Protein AF-A0A2I0I2S8-F1 (afdb_monomer)

Organism: Punica granatum (NCBI:txid22663)

pLDDT: mean 71.56, std 20.72, range [33.84, 95.81]

Mean predicted aligned error: 19.41 Å

Foldseek 3Di:
DDDDDDDDDDDDDDDDDPPDVVVVVVVVVVVVVVVVVVVVCCVVVVPDPPPPVVPVVVVPDDDDPPPPDDDDDPPDPPPVPPDFQQNDEDEAEDELVCCVPVQVVCLVPDDQ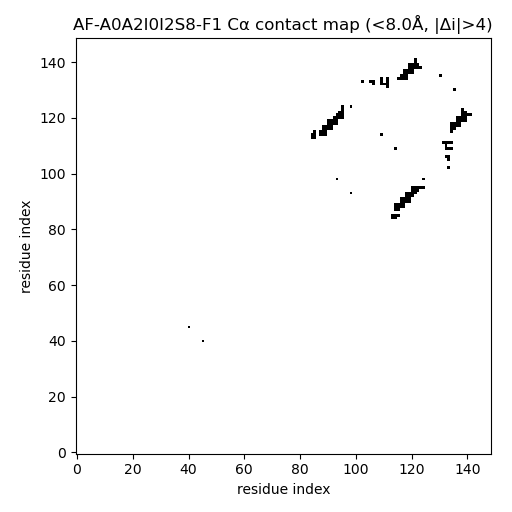VGHAYEYEYCDDHDDDPCPSSGHHYHYDDDPPPVPDD

Structure (mmCIF, N/CA/C/O backbone):
data_AF-A0A2I0I2S8-F1
#
_entry.id   AF-A0A2I0I2S8-F1
#
loop_
_atom_site.group_PDB
_atom_site.id
_atom_site.type_symbol
_atom_site.label_atom_id
_atom_site.label_alt_id
_atom_site.label_comp_id
_atom_site.label_asym_id
_atom_site.label_entity_id
_atom_site.label_seq_id
_atom_site.pdbx_PDB_ins_code
_atom_site.Cartn_x
_atom_site.Cartn_y
_atom_site.Cartn_z
_atom_site.occupancy
_atom_site.B_iso_or_equiv
_atom_site.auth_seq_id
_atom_site.auth_comp_id
_atom_site.auth_asym_id
_atom_site.auth_atom_id
_atom_site.pdbx_PDB_model_num
ATOM 1 N N . MET A 1 1 ? 76.620 15.303 -69.600 1.00 43.75 1 MET A N 1
ATOM 2 C CA . MET A 1 1 ? 75.990 14.861 -68.337 1.00 43.75 1 MET A CA 1
ATOM 3 C C . MET A 1 1 ? 75.100 15.989 -67.837 1.00 43.75 1 MET A C 1
ATOM 5 O O . MET A 1 1 ? 75.613 16.959 -67.301 1.00 43.75 1 MET A O 1
ATOM 9 N N . VAL A 1 2 ? 73.796 15.921 -68.113 1.00 45.03 2 VAL A N 1
ATOM 10 C CA . VAL A 1 2 ? 72.811 16.920 -67.667 1.00 45.03 2 VAL A CA 1
ATOM 11 C C . VAL A 1 2 ? 72.140 16.363 -66.414 1.00 45.03 2 VAL A C 1
ATOM 13 O O . VAL A 1 2 ? 71.522 15.304 -66.468 1.00 45.03 2 VAL A O 1
ATOM 16 N N . SER A 1 3 ? 72.333 17.038 -65.282 1.00 50.31 3 SER A N 1
ATOM 17 C CA . SER A 1 3 ? 71.751 16.667 -63.990 1.00 50.31 3 SER A CA 1
ATOM 18 C C . SER A 1 3 ? 70.381 17.331 -63.846 1.00 50.31 3 SER A C 1
ATOM 20 O O . SER A 1 3 ? 70.283 18.558 -63.803 1.00 50.31 3 SER A O 1
ATOM 22 N N . HIS A 1 4 ? 69.316 16.530 -63.814 1.00 49.03 4 HIS A N 1
ATOM 23 C CA . HIS A 1 4 ? 67.962 16.999 -63.530 1.00 49.03 4 HIS A CA 1
ATOM 24 C C . HIS A 1 4 ? 67.805 17.225 -62.022 1.00 49.03 4 HIS A C 1
ATOM 26 O O . HIS A 1 4 ? 67.810 16.279 -61.238 1.00 49.03 4 HIS A O 1
ATOM 32 N N . SER A 1 5 ? 67.641 18.485 -61.619 1.00 59.22 5 SER A N 1
ATOM 33 C CA . SER A 1 5 ? 67.344 18.854 -60.235 1.00 59.22 5 SER A CA 1
ATOM 34 C C . SER A 1 5 ? 65.832 18.776 -59.998 1.00 59.22 5 SER A C 1
ATOM 36 O O . SER A 1 5 ? 65.056 19.583 -60.514 1.00 59.22 5 SER A O 1
ATOM 38 N N . MET A 1 6 ? 65.412 17.748 -59.263 1.00 57.66 6 MET A N 1
ATOM 39 C CA . MET A 1 6 ? 64.027 17.464 -58.896 1.00 57.66 6 MET A CA 1
ATOM 40 C C . MET A 1 6 ? 63.584 18.409 -57.770 1.00 57.66 6 MET A C 1
ATOM 42 O O . MET A 1 6 ? 64.085 18.331 -56.651 1.00 57.66 6 MET A O 1
ATOM 46 N N . LYS A 1 7 ? 62.640 19.316 -58.052 1.00 55.84 7 LYS A N 1
ATOM 47 C CA . LYS A 1 7 ? 61.958 20.110 -57.016 1.00 55.84 7 LYS A CA 1
ATOM 48 C C . LYS A 1 7 ? 60.888 19.254 -56.347 1.00 55.84 7 LYS A C 1
ATOM 50 O O . LYS A 1 7 ? 59.921 18.855 -56.989 1.00 55.84 7 LYS A O 1
ATOM 55 N N . ILE A 1 8 ? 61.066 19.004 -55.055 1.00 56.03 8 ILE A N 1
ATOM 56 C CA . ILE A 1 8 ? 60.084 18.339 -54.195 1.00 56.03 8 ILE A CA 1
ATOM 57 C C . ILE A 1 8 ? 59.072 19.397 -53.720 1.00 56.03 8 ILE A C 1
ATOM 59 O O . ILE A 1 8 ? 59.496 20.454 -53.243 1.00 56.03 8 ILE A O 1
ATOM 63 N N . PRO A 1 9 ? 57.753 19.161 -53.827 1.00 56.59 9 PRO A N 1
ATOM 64 C CA . PRO A 1 9 ? 56.761 20.056 -53.256 1.00 56.59 9 PRO A CA 1
ATOM 65 C C . PRO A 1 9 ? 56.704 19.855 -51.738 1.00 56.59 9 PRO A C 1
ATOM 67 O O . PRO A 1 9 ? 56.464 18.756 -51.244 1.00 56.59 9 PRO A O 1
ATOM 70 N N . ILE A 1 10 ? 56.920 20.935 -50.992 1.00 54.84 10 ILE A N 1
ATOM 71 C CA . ILE A 1 10 ? 56.762 20.966 -49.539 1.00 54.84 10 ILE A CA 1
ATOM 72 C C . ILE A 1 10 ? 55.264 21.144 -49.262 1.00 54.84 10 ILE A C 1
ATOM 74 O O . ILE A 1 10 ? 54.745 22.259 -49.256 1.00 54.84 10 ILE A O 1
ATOM 78 N N . THR A 1 11 ? 54.534 20.042 -49.101 1.00 53.66 11 THR A N 1
ATOM 79 C CA . THR A 1 11 ? 53.148 20.078 -48.621 1.00 53.66 11 THR A CA 1
ATOM 80 C C . THR A 1 11 ? 53.138 20.431 -47.138 1.00 53.66 11 THR A C 1
ATOM 82 O O . THR A 1 11 ? 53.438 19.599 -46.286 1.00 53.66 11 THR A O 1
ATOM 85 N N . SER A 1 12 ? 52.792 21.685 -46.846 1.00 48.94 12 SER A N 1
ATOM 86 C CA . SER A 1 12 ? 52.399 22.171 -45.523 1.00 48.94 12 SER A CA 1
ATOM 87 C C . SER A 1 12 ? 51.161 21.402 -45.041 1.00 48.94 12 SER A C 1
ATOM 89 O O . SER A 1 12 ? 50.052 21.628 -45.528 1.00 48.94 12 SER A O 1
ATOM 91 N N . SER A 1 13 ? 51.332 20.463 -44.109 1.00 48.41 13 SER A N 1
ATOM 92 C CA . SER A 1 13 ? 50.217 19.867 -43.375 1.00 48.41 13 SER A CA 1
ATOM 93 C C . SER A 1 13 ? 49.851 20.789 -42.213 1.00 48.41 13 SER A C 1
ATOM 95 O O . SER A 1 13 ? 50.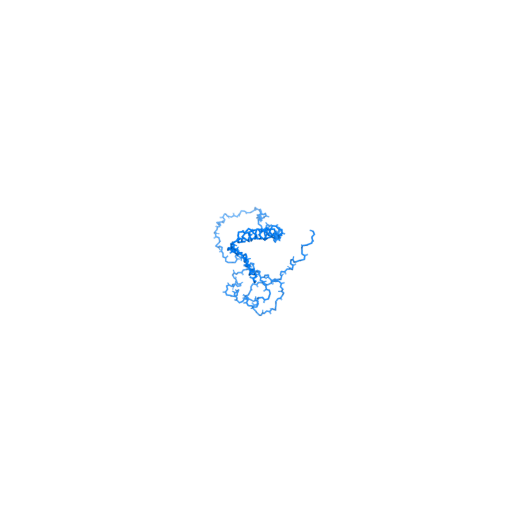500 20.777 -41.167 1.00 48.41 13 SER A O 1
ATOM 97 N N . ASN A 1 14 ? 48.819 21.606 -42.422 1.00 45.81 14 ASN A N 1
ATOM 98 C CA . ASN A 1 14 ? 48.197 22.414 -41.377 1.00 45.81 14 ASN A CA 1
ATOM 99 C C . ASN A 1 14 ? 47.603 21.528 -40.262 1.00 45.81 14 ASN A C 1
ATOM 101 O O . ASN A 1 14 ? 47.111 20.432 -40.540 1.00 45.81 14 ASN A O 1
ATOM 105 N N . PRO A 1 15 ? 47.615 22.005 -39.006 1.00 50.06 15 PRO A N 1
ATOM 106 C CA . PRO A 1 15 ? 47.198 21.231 -37.848 1.00 50.06 15 PRO A CA 1
ATOM 107 C C . PRO A 1 15 ? 45.690 20.966 -37.862 1.00 50.06 15 PRO A C 1
ATOM 109 O O . PRO A 1 15 ? 44.872 21.848 -38.128 1.00 50.06 15 PRO A O 1
ATOM 112 N N . SER A 1 16 ? 45.337 19.727 -37.534 1.00 51.91 16 SER A N 1
ATOM 113 C CA . SER A 1 16 ? 43.985 19.245 -37.269 1.00 51.91 16 SER A CA 1
ATOM 114 C C . SER A 1 16 ? 43.199 20.207 -36.369 1.00 51.91 16 SER A C 1
ATOM 116 O O . SER A 1 16 ? 43.496 20.358 -35.184 1.00 51.91 16 SER A O 1
ATOM 118 N N . SER A 1 17 ? 42.175 20.840 -36.937 1.00 57.97 17 SER A N 1
ATOM 119 C CA . SER A 1 17 ? 41.237 21.717 -36.238 1.00 57.97 17 SER A CA 1
ATOM 120 C C . SER A 1 17 ? 40.307 20.925 -35.293 1.00 57.97 17 SER A C 1
ATOM 122 O O . SER A 1 17 ? 39.730 19.928 -35.734 1.00 57.97 17 SER A O 1
ATOM 124 N N . PRO A 1 18 ? 40.054 21.375 -34.048 1.00 55.25 18 PRO A N 1
ATOM 125 C CA . PRO A 1 18 ? 39.252 20.666 -33.039 1.00 55.25 18 PRO A CA 1
ATOM 126 C C . PRO A 1 18 ? 37.739 20.948 -33.165 1.00 55.25 18 PRO A C 1
ATOM 128 O O . PRO A 1 18 ? 37.043 21.169 -32.176 1.00 55.25 18 PRO A O 1
ATOM 131 N N . PHE A 1 19 ? 37.201 20.998 -34.386 1.00 55.78 19 PHE A N 1
ATOM 132 C CA . PHE A 1 19 ? 35.850 21.517 -34.637 1.00 55.78 19 PHE A CA 1
ATOM 133 C C . PHE A 1 19 ? 34.848 20.439 -35.052 1.00 55.78 19 PHE A C 1
ATOM 135 O O . PHE A 1 19 ? 34.378 20.375 -36.188 1.00 55.78 19 PHE A O 1
ATOM 142 N N . SER A 1 20 ? 34.444 19.631 -34.077 1.00 60.41 20 SER A N 1
ATOM 143 C CA . SER A 1 20 ? 33.205 18.841 -34.158 1.00 60.41 20 SER A CA 1
ATOM 144 C C . SER A 1 20 ? 32.401 18.833 -32.851 1.00 60.41 20 SER A C 1
ATOM 146 O O . SER A 1 20 ? 31.194 18.610 -32.883 1.00 60.41 20 SER A O 1
ATOM 148 N N . LEU A 1 21 ? 33.016 19.194 -31.720 1.00 63.25 21 LEU A N 1
ATOM 149 C CA . LEU A 1 21 ? 32.394 19.228 -30.392 1.00 63.25 21 LEU A CA 1
ATOM 150 C C . LEU A 1 21 ? 31.126 20.102 -30.273 1.00 63.25 21 LEU A C 1
ATOM 152 O O . LEU A 1 21 ? 30.135 19.591 -29.754 1.00 63.25 21 LEU A O 1
ATOM 156 N N . PRO A 1 22 ? 31.051 21.355 -30.778 1.00 71.56 22 PRO A N 1
ATOM 157 C CA . PRO A 1 22 ? 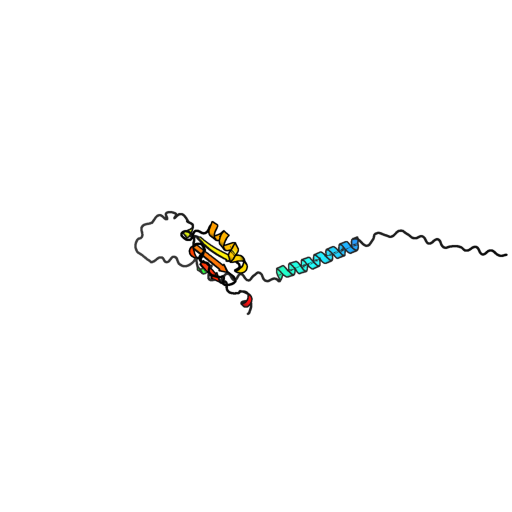29.829 22.153 -30.624 1.00 71.56 22 PRO A CA 1
ATOM 158 C C . PRO A 1 22 ? 28.640 21.581 -31.414 1.00 71.56 22 PRO A C 1
ATOM 160 O O . PRO A 1 22 ? 27.498 21.712 -30.986 1.00 71.56 22 PRO A O 1
ATOM 163 N N . LYS A 1 23 ? 28.891 20.883 -32.531 1.00 73.56 23 LYS A N 1
ATOM 164 C CA . LYS A 1 23 ? 27.841 20.229 -33.332 1.00 73.56 23 LYS A CA 1
ATOM 165 C C . LYS A 1 23 ? 27.272 19.007 -32.611 1.00 73.56 23 LYS A C 1
ATOM 167 O O . LYS A 1 23 ? 26.059 18.815 -32.601 1.00 73.56 23 LYS A O 1
ATOM 172 N N . PHE A 1 24 ? 28.136 18.228 -31.956 1.00 83.94 24 PHE A N 1
ATOM 173 C CA . PHE A 1 24 ? 27.705 17.118 -31.104 1.00 83.94 24 PHE A CA 1
ATOM 174 C C . PHE A 1 24 ? 26.911 17.601 -29.892 1.00 83.94 24 PHE A C 1
ATOM 176 O O . PHE A 1 24 ? 25.906 16.989 -29.553 1.00 83.94 24 PHE A O 1
ATOM 183 N N . ILE A 1 25 ? 27.310 18.722 -29.284 1.00 85.75 25 ILE A N 1
ATOM 184 C CA . ILE A 1 25 ? 26.595 19.328 -28.155 1.00 85.75 25 ILE A CA 1
ATOM 185 C C . ILE A 1 25 ? 25.174 19.743 -28.567 1.00 85.75 25 ILE A C 1
ATOM 187 O O . ILE A 1 25 ? 24.213 19.396 -27.885 1.00 85.75 25 ILE A O 1
ATOM 191 N N . VAL A 1 26 ? 25.017 20.419 -29.710 1.00 90.00 26 VAL A N 1
ATOM 192 C CA . VAL A 1 26 ? 23.689 20.801 -30.228 1.00 90.00 26 VAL A CA 1
ATOM 193 C C . VAL A 1 26 ? 22.831 19.567 -30.519 1.00 90.00 26 VAL A C 1
ATOM 195 O O . VAL A 1 26 ? 21.653 19.537 -30.164 1.00 90.00 26 VAL A O 1
ATOM 198 N N . TRP A 1 27 ? 23.417 18.526 -31.112 1.00 91.75 27 TRP A N 1
ATOM 199 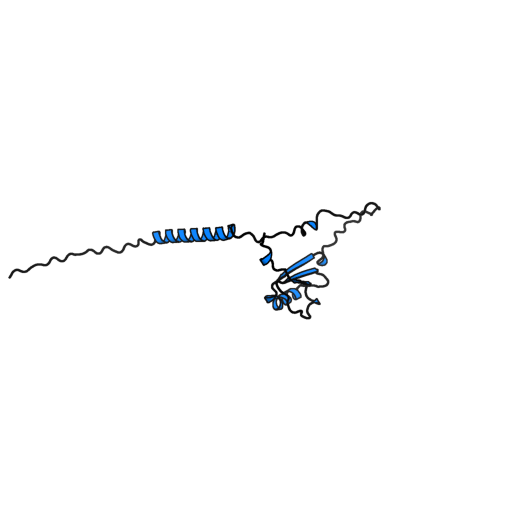C CA . TRP A 1 27 ? 22.701 17.283 -31.404 1.00 91.75 27 TRP A CA 1
ATOM 200 C C . TRP A 1 27 ? 22.290 16.526 -30.132 1.00 91.75 27 TRP A C 1
ATOM 202 O O . TRP A 1 27 ? 21.171 16.023 -30.052 1.00 91.75 27 TRP A O 1
ATOM 212 N N . LEU A 1 28 ? 23.145 16.514 -29.107 1.00 91.62 28 LEU A N 1
ATOM 213 C CA . LEU A 1 28 ? 22.851 15.938 -27.795 1.00 91.62 28 LEU A CA 1
ATOM 214 C C . LEU A 1 28 ? 21.667 16.652 -27.129 1.00 91.62 28 LEU A C 1
ATOM 216 O O . LEU A 1 28 ? 20.734 15.996 -26.672 1.00 91.62 28 LEU A O 1
ATOM 220 N N . PHE A 1 29 ? 21.672 17.987 -27.103 1.00 93.56 29 PHE A N 1
A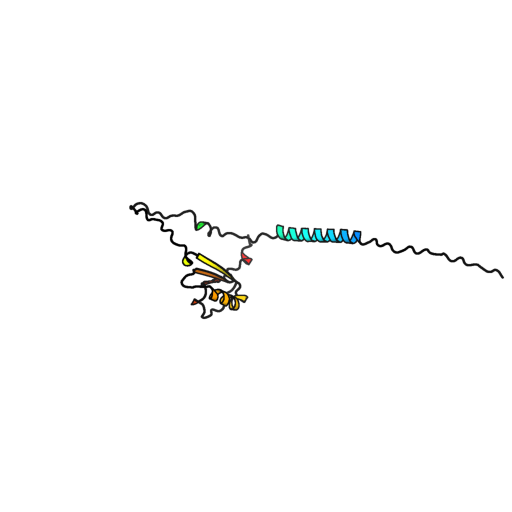TOM 221 C CA . PHE A 1 29 ? 20.565 18.759 -26.534 1.00 93.56 29 PHE A CA 1
ATOM 222 C C . PHE A 1 29 ? 19.260 18.556 -27.306 1.00 93.56 29 PHE A C 1
ATOM 224 O O . PHE A 1 29 ? 18.209 18.388 -26.687 1.00 93.56 29 PHE A O 1
ATOM 231 N N . ALA A 1 30 ? 19.321 18.501 -28.640 1.00 93.44 30 ALA A N 1
ATOM 232 C CA . ALA A 1 30 ? 18.162 18.178 -29.467 1.00 93.44 30 ALA A CA 1
ATOM 233 C C . ALA A 1 30 ? 17.618 16.776 -29.147 1.00 93.44 30 ALA A C 1
ATOM 235 O O . ALA A 1 30 ? 16.416 16.608 -28.953 1.00 93.44 30 ALA A O 1
ATOM 236 N N . PHE A 1 31 ? 18.496 15.781 -29.009 1.00 95.81 31 PHE A N 1
ATOM 237 C CA . PHE A 1 31 ? 18.116 14.415 -28.653 1.00 95.81 31 PHE A CA 1
ATOM 238 C C . PHE A 1 31 ? 17.468 14.328 -27.261 1.00 95.81 31 PHE A C 1
ATOM 240 O O . PHE A 1 31 ? 16.413 13.711 -27.112 1.00 95.81 31 PHE A O 1
ATOM 247 N N . ILE A 1 32 ? 18.047 14.992 -26.254 1.00 94.44 32 ILE A N 1
ATOM 248 C CA . ILE A 1 32 ? 17.491 15.061 -24.892 1.00 94.44 32 ILE A CA 1
ATOM 249 C C . ILE A 1 32 ? 16.121 15.749 -24.904 1.00 94.44 32 ILE A C 1
ATOM 251 O O . ILE A 1 32 ? 15.191 15.267 -24.260 1.00 94.44 32 ILE A O 1
ATOM 255 N N . SER A 1 33 ? 15.970 16.838 -25.664 1.00 94.88 33 SER A N 1
ATOM 256 C CA . SER A 1 33 ? 14.698 17.553 -25.810 1.00 94.88 33 SER A CA 1
ATOM 257 C C . SER A 1 33 ? 13.617 16.674 -26.446 1.00 94.88 33 SER A C 1
ATOM 259 O O . SER A 1 33 ? 12.502 16.613 -25.933 1.00 94.88 33 SER A O 1
ATOM 261 N N . ILE A 1 34 ? 13.956 15.924 -27.498 1.00 95.06 34 ILE A N 1
ATOM 262 C CA . ILE A 1 34 ? 13.045 14.977 -28.153 1.00 95.06 34 ILE A CA 1
ATOM 263 C C . ILE A 1 34 ? 12.643 13.852 -27.189 1.00 95.06 34 ILE A C 1
ATOM 265 O O . ILE A 1 34 ? 11.456 13.557 -27.048 1.00 95.06 34 ILE A O 1
ATOM 269 N N . ALA A 1 35 ? 13.600 13.245 -26.483 1.00 94.12 35 ALA A N 1
ATOM 270 C CA . ALA A 1 35 ? 13.316 12.207 -25.492 1.00 94.12 35 ALA A CA 1
ATOM 271 C C . ALA A 1 35 ? 12.433 12.733 -24.347 1.00 94.12 35 ALA A C 1
ATOM 273 O O . ALA A 1 35 ? 11.499 12.051 -23.927 1.00 94.12 35 ALA A O 1
ATOM 274 N N . TYR A 1 36 ? 12.679 13.961 -23.882 1.00 93.94 36 TYR A N 1
ATOM 275 C CA . TYR A 1 36 ? 11.862 14.625 -22.867 1.00 93.94 36 TYR A CA 1
ATOM 276 C C . TYR A 1 36 ? 10.453 14.938 -23.369 1.00 93.94 36 TYR A C 1
ATOM 278 O O . TYR A 1 36 ? 9.483 14.761 -22.632 1.00 93.94 36 TYR A O 1
ATOM 286 N N . PHE A 1 37 ? 10.322 15.361 -24.626 1.00 94.31 37 PHE A N 1
ATOM 287 C CA . PHE A 1 37 ? 9.030 15.562 -25.265 1.00 94.31 37 PHE A CA 1
ATOM 288 C C . PHE A 1 37 ? 8.250 14.247 -25.309 1.00 94.31 37 PHE A C 1
ATOM 290 O O . PHE A 1 37 ? 7.129 14.201 -24.817 1.00 94.31 37 PHE A O 1
ATOM 297 N N . PHE A 1 38 ? 8.856 13.145 -25.764 1.00 90.88 38 PHE A N 1
ATOM 298 C CA . PHE A 1 38 ? 8.220 11.822 -25.737 1.00 90.88 38 PHE A CA 1
ATOM 299 C C . PHE A 1 38 ? 7.922 11.308 -24.322 1.00 90.88 38 PHE A C 1
ATOM 301 O O . PHE A 1 38 ? 6.899 10.658 -24.118 1.00 90.88 38 PHE A O 1
ATOM 308 N N . TYR A 1 39 ? 8.765 11.609 -23.335 1.00 89.44 39 TYR A N 1
ATOM 309 C CA . TYR A 1 39 ? 8.518 11.286 -21.927 1.00 89.44 39 TYR A CA 1
ATOM 310 C C . TYR A 1 39 ? 7.330 12.078 -21.359 1.00 89.44 39 TYR A C 1
ATOM 312 O O . TYR A 1 39 ? 6.457 11.518 -20.697 1.00 89.44 39 TYR A O 1
ATOM 320 N N . SER A 1 40 ? 7.246 13.367 -21.683 1.00 87.12 40 SER A N 1
ATOM 321 C CA . SER A 1 40 ? 6.144 14.245 -21.280 1.00 87.12 40 SER A CA 1
ATOM 322 C C . SER A 1 40 ? 4.850 13.871 -21.995 1.00 87.12 40 SER A C 1
ATOM 324 O O . SER A 1 40 ? 3.797 13.837 -21.370 1.00 87.12 40 SER A O 1
ATOM 326 N N . LEU A 1 41 ? 4.929 13.494 -23.274 1.00 82.81 41 LEU A N 1
ATOM 327 C CA . LEU A 1 41 ? 3.828 12.884 -24.011 1.00 82.81 41 LEU A CA 1
ATOM 328 C C . LEU A 1 41 ? 3.405 11.577 -23.338 1.00 82.81 41 LEU A C 1
ATOM 330 O O . LEU A 1 41 ? 2.224 11.364 -23.136 1.00 82.81 41 LEU A O 1
ATOM 334 N N . LYS A 1 42 ? 4.327 10.710 -22.914 1.00 77.75 42 LYS A N 1
ATOM 335 C CA . LYS A 1 42 ? 3.973 9.493 -22.167 1.00 77.75 42 LYS A CA 1
ATOM 336 C C . LYS A 1 42 ? 3.250 9.798 -20.860 1.00 77.75 42 LYS A C 1
ATOM 338 O O . LYS A 1 42 ? 2.392 9.015 -20.490 1.00 77.75 42 LYS A O 1
ATOM 343 N N . PHE A 1 43 ? 3.542 10.908 -20.191 1.00 68.50 43 PHE A N 1
ATOM 344 C CA . PHE A 1 43 ? 2.819 11.331 -18.990 1.00 68.50 43 PHE A CA 1
ATOM 345 C C . PHE A 1 43 ? 1.464 11.991 -19.309 1.00 68.50 43 PHE A C 1
ATOM 347 O O . PHE A 1 43 ? 0.489 11.736 -18.615 1.00 68.50 43 PHE A O 1
ATOM 354 N N . ALA A 1 44 ? 1.386 12.788 -20.380 1.00 71.44 44 ALA A N 1
ATOM 355 C CA . ALA A 1 44 ? 0.171 13.485 -20.815 1.00 71.44 44 ALA A CA 1
ATOM 356 C C . ALA A 1 44 ? -0.836 12.573 -21.545 1.00 71.44 44 ALA A C 1
ATOM 358 O O . ALA A 1 44 ? -2.040 12.784 -21.458 1.00 71.44 44 ALA A O 1
ATOM 359 N N . PHE A 1 45 ? -0.339 11.561 -22.261 1.00 63.69 45 PHE A N 1
ATOM 360 C CA . PHE A 1 45 ? -1.111 10.537 -22.972 1.00 63.69 45 PHE A CA 1
ATOM 361 C C . PHE A 1 45 ? -1.218 9.229 -22.187 1.00 63.69 45 PHE A C 1
ATOM 363 O O . PHE A 1 45 ? -1.979 8.351 -22.593 1.00 63.69 45 PHE A O 1
ATOM 370 N N . SER A 1 46 ? -0.486 9.068 -21.077 1.00 53.91 46 SER A N 1
ATOM 371 C CA . SER A 1 46 ? -0.878 8.060 -20.098 1.00 53.91 46 SER A CA 1
ATOM 372 C C . SER A 1 46 ? -2.163 8.582 -19.478 1.00 53.91 46 SER A C 1
ATOM 374 O O . SER A 1 46 ? -2.121 9.629 -18.828 1.00 53.91 46 SER A O 1
ATOM 376 N N . PRO A 1 47 ? -3.303 7.896 -19.659 1.00 56.62 47 PRO A N 1
ATOM 377 C CA . PRO A 1 47 ? -4.473 8.252 -18.889 1.00 56.62 47 PRO A CA 1
ATOM 378 C C . PRO A 1 47 ? -4.051 8.229 -17.413 1.00 56.62 47 PRO A C 1
ATOM 380 O O . PRO A 1 47 ? -3.302 7.321 -17.011 1.00 56.62 47 PRO A O 1
ATOM 383 N N . PRO A 1 48 ? -4.464 9.215 -16.596 1.00 60.28 48 PRO A N 1
ATOM 384 C CA . PRO A 1 48 ? -4.382 9.030 -15.159 1.00 60.28 48 PRO A CA 1
ATOM 385 C C . PRO A 1 48 ? -5.032 7.675 -14.856 1.00 60.28 48 PRO A C 1
ATOM 387 O O . PRO A 1 48 ? -6.010 7.325 -15.532 1.00 60.28 48 PRO A O 1
ATOM 390 N N . PRO A 1 49 ? -4.504 6.875 -13.907 1.00 51.16 49 PRO A N 1
ATOM 391 C CA . PRO A 1 49 ? -5.233 5.701 -13.457 1.00 51.16 49 PRO A CA 1
ATOM 392 C C . PRO A 1 49 ? -6.645 6.187 -13.183 1.00 51.16 49 PRO A C 1
ATOM 394 O O . PRO A 1 49 ? -6.808 7.162 -12.446 1.00 51.16 49 PRO A O 1
ATOM 397 N N . CYS A 1 50 ? -7.624 5.603 -13.876 1.00 48.44 50 CYS A N 1
ATOM 398 C CA . CYS A 1 50 ? -9.024 5.910 -13.677 1.00 48.44 50 CYS A CA 1
ATOM 399 C C . CYS A 1 50 ? -9.329 5.565 -12.222 1.00 48.44 50 CYS A C 1
ATOM 401 O O . CYS A 1 50 ? -9.777 4.466 -11.905 1.00 48.44 50 CYS A O 1
ATOM 403 N N . ILE A 1 51 ? -9.056 6.498 -11.316 1.00 43.44 51 ILE A N 1
ATOM 404 C CA . ILE A 1 51 ? -9.713 6.577 -10.039 1.00 43.44 51 ILE A CA 1
ATOM 405 C C . ILE A 1 51 ? -11.122 6.943 -10.474 1.00 43.44 51 ILE A C 1
ATOM 407 O O . ILE A 1 51 ? -11.446 8.110 -10.650 1.00 43.44 51 ILE A O 1
ATOM 411 N N . ARG A 1 52 ? -11.935 5.926 -10.769 1.00 43.47 52 ARG A N 1
ATOM 412 C CA . ARG A 1 52 ? -13.351 6.039 -10.479 1.00 43.47 52 ARG A CA 1
ATOM 413 C C . ARG A 1 52 ? -13.370 6.093 -8.956 1.00 43.47 52 ARG A C 1
ATOM 415 O O . ARG A 1 52 ? -13.141 5.048 -8.341 1.00 43.47 52 ARG A O 1
ATOM 422 N N . PRO A 1 53 ? -13.560 7.256 -8.306 1.00 42.06 53 PRO A N 1
ATOM 423 C CA . PRO A 1 53 ? -14.199 7.184 -7.015 1.00 42.06 53 PRO A CA 1
ATOM 424 C C . PRO A 1 53 ? -15.516 6.491 -7.334 1.00 42.06 53 PRO A C 1
ATOM 426 O O . PRO A 1 53 ? -16.331 7.012 -8.093 1.00 42.06 53 PRO A O 1
ATOM 429 N N . SER A 1 54 ? -15.672 5.248 -6.890 1.00 41.25 54 SER A N 1
ATOM 430 C CA . SER A 1 54 ? -17.003 4.679 -6.816 1.00 41.25 54 SER A CA 1
ATOM 431 C C . SER A 1 54 ? -17.842 5.743 -6.116 1.00 41.25 54 SER A C 1
ATOM 433 O O . SER A 1 54 ? -17.535 6.118 -4.980 1.00 41.25 54 SER A O 1
ATOM 435 N N . GLU A 1 55 ? -18.856 6.258 -6.805 1.00 43.09 55 GLU A N 1
ATOM 436 C CA . GLU A 1 55 ? -19.822 7.230 -6.280 1.00 43.09 55 GLU A CA 1
ATOM 437 C C . GLU A 1 55 ? -20.600 6.690 -5.057 1.00 43.09 55 GLU A C 1
ATOM 439 O O . GLU A 1 55 ? -21.480 7.346 -4.508 1.00 43.09 55 GLU A O 1
ATOM 444 N N . ASP A 1 56 ? -20.216 5.522 -4.546 1.00 42.06 56 ASP A N 1
ATOM 445 C CA . ASP A 1 56 ? -20.743 4.906 -3.339 1.00 42.06 56 ASP A CA 1
ATOM 446 C C . ASP A 1 56 ? -19.969 5.264 -2.058 1.00 42.06 56 ASP A C 1
ATOM 448 O O . ASP A 1 56 ? -20.496 5.056 -0.967 1.00 42.06 56 ASP A O 1
ATOM 452 N N . VAL A 1 57 ? -18.754 5.835 -2.129 1.00 42.00 57 VAL A N 1
ATOM 453 C CA . VAL A 1 57 ? -18.008 6.216 -0.902 1.00 42.00 57 VAL A CA 1
ATOM 454 C C . VAL A 1 57 ? -18.350 7.635 -0.434 1.00 42.00 57 VAL A C 1
ATOM 456 O O . VAL A 1 57 ? -18.406 7.889 0.768 1.00 42.00 57 VAL A O 1
ATOM 459 N N . LEU A 1 58 ? -18.665 8.551 -1.356 1.00 38.34 58 LEU A N 1
ATOM 460 C CA . LEU A 1 58 ? -19.129 9.907 -1.018 1.00 38.34 58 LEU A CA 1
ATOM 461 C C . LEU A 1 58 ? -20.621 9.968 -0.655 1.00 38.34 58 LEU A C 1
ATOM 463 O O . LEU A 1 58 ? -21.065 10.935 -0.040 1.00 38.34 58 LEU A O 1
ATOM 467 N N . SER A 1 59 ? -21.376 8.903 -0.928 1.00 36.97 59 SER A N 1
ATOM 468 C CA . SER A 1 59 ? -22.769 8.771 -0.490 1.00 36.97 59 SER A CA 1
ATOM 469 C C . SER A 1 59 ? -22.904 8.405 0.997 1.00 36.97 59 SER A C 1
ATOM 471 O O . SER A 1 59 ? -24.002 8.474 1.548 1.00 36.97 59 SER A O 1
ATOM 473 N N . PHE A 1 60 ? -21.809 8.049 1.688 1.00 45.00 60 PHE A N 1
ATOM 474 C CA . PHE A 1 60 ? -21.875 7.642 3.098 1.00 45.00 60 PHE A CA 1
ATOM 475 C C . PHE A 1 60 ? -21.979 8.814 4.091 1.00 45.00 60 PHE A C 1
ATOM 477 O O . PHE A 1 60 ? -22.254 8.608 5.271 1.00 45.00 60 PHE A O 1
ATOM 484 N N . SER A 1 61 ? -21.826 10.061 3.650 1.00 45.78 61 SER A N 1
ATOM 485 C CA . SER A 1 61 ? -21.898 11.194 4.572 1.00 45.78 61 SER A CA 1
ATOM 486 C C . SER A 1 61 ? -22.267 12.477 3.846 1.00 45.78 61 SER A C 1
ATOM 488 O O . SER A 1 61 ? -21.371 13.161 3.373 1.00 45.78 61 SER A O 1
ATOM 490 N N . ILE A 1 62 ? -23.574 12.783 3.770 1.00 45.78 62 ILE A N 1
ATOM 491 C CA . ILE A 1 62 ? -24.140 14.146 3.937 1.00 45.78 62 ILE A CA 1
ATOM 492 C C . ILE A 1 62 ? -25.688 14.167 4.001 1.00 45.78 62 ILE A C 1
ATOM 494 O O . ILE A 1 62 ? -26.239 15.133 4.514 1.00 45.78 62 ILE A O 1
ATOM 498 N N . LEU A 1 63 ? -26.433 13.108 3.646 1.00 44.12 63 LEU A N 1
ATOM 499 C CA . LEU A 1 63 ? -27.902 13.106 3.823 1.00 44.12 63 LEU A CA 1
ATOM 500 C C . LEU A 1 63 ? -28.437 11.832 4.490 1.00 44.12 63 LEU A C 1
ATOM 502 O O . LEU A 1 63 ? -28.935 10.936 3.817 1.00 44.12 63 LEU A O 1
ATOM 506 N N . ARG A 1 64 ? -28.353 11.785 5.828 1.00 33.84 64 ARG A N 1
ATOM 507 C CA . ARG A 1 64 ? -29.402 11.296 6.756 1.00 33.84 64 ARG A CA 1
ATOM 508 C C . ARG A 1 64 ? -28.869 11.278 8.199 1.00 33.84 64 ARG A C 1
ATOM 510 O O . ARG A 1 64 ? -28.425 10.238 8.681 1.00 33.84 64 ARG A O 1
ATOM 517 N N . PRO A 1 65 ? -28.997 12.376 8.960 1.00 41.59 65 PRO A N 1
ATOM 518 C CA . PRO A 1 65 ? -29.353 12.210 10.356 1.00 41.59 65 PRO A CA 1
ATOM 519 C C . PRO A 1 65 ? -30.779 11.648 10.355 1.00 41.59 65 PRO A C 1
ATOM 521 O O . PRO A 1 65 ? -31.728 12.350 10.010 1.00 41.59 65 PRO A O 1
ATOM 524 N N . HIS A 1 66 ? -30.965 10.370 10.690 1.00 38.72 66 HIS A N 1
ATOM 525 C CA . HIS A 1 66 ? -32.298 9.904 11.059 1.00 38.72 66 HIS A CA 1
ATOM 526 C C . HIS A 1 66 ? -32.624 10.505 12.432 1.00 38.72 66 HIS A C 1
ATOM 528 O O . HIS A 1 66 ? -32.524 9.844 13.461 1.00 38.72 66 HIS A O 1
ATOM 534 N N . GLN A 1 67 ? -33.028 11.777 12.444 1.00 41.91 67 GLN A N 1
ATOM 535 C CA . GLN A 1 67 ? -33.953 12.255 13.459 1.00 41.91 67 GLN A CA 1
ATOM 536 C C . GLN A 1 67 ? -35.216 11.410 13.299 1.00 41.91 67 GLN A C 1
ATOM 538 O O . GLN A 1 67 ? -35.895 11.457 12.274 1.00 41.91 67 GLN A O 1
ATOM 543 N N . LYS A 1 68 ? -35.492 10.553 14.281 1.00 42.25 68 LYS A N 1
ATOM 544 C CA . LYS A 1 68 ? -36.866 10.141 14.554 1.00 42.25 68 LYS A CA 1
ATOM 545 C C . LYS A 1 68 ? -37.515 11.311 15.284 1.00 42.25 68 LYS A C 1
ATOM 547 O O . LYS A 1 68 ? -37.002 11.784 16.294 1.00 42.25 68 LYS A O 1
ATOM 552 N N . THR A 1 69 ? -38.582 11.817 14.691 1.00 39.59 69 THR A N 1
ATOM 553 C CA . THR A 1 69 ? -39.353 12.976 15.129 1.00 39.59 69 THR A CA 1
ATOM 554 C C . THR A 1 69 ? -40.013 12.750 16.494 1.00 39.59 69 THR A C 1
ATOM 556 O O . THR A 1 69 ? -40.665 11.734 16.708 1.00 39.59 69 THR A O 1
ATOM 559 N N . LEU A 1 70 ? -39.858 13.765 17.351 1.00 47.28 70 LEU A N 1
ATOM 560 C CA . LEU A 1 70 ? -40.729 14.216 18.445 1.00 47.28 70 LEU A CA 1
ATOM 561 C C . LEU A 1 70 ? -41.043 13.245 19.602 1.00 47.28 70 LEU A C 1
ATOM 563 O O . LEU A 1 70 ? -42.146 12.736 19.755 1.00 47.28 70 LEU A O 1
ATOM 567 N N . GLY A 1 71 ? -40.083 13.146 20.515 1.00 38.44 71 GLY A N 1
ATOM 568 C CA . GLY A 1 71 ? -40.312 12.992 21.951 1.00 38.44 71 GLY A CA 1
ATOM 569 C C . GLY A 1 71 ? -39.176 13.731 22.652 1.00 38.44 71 GLY A C 1
ATOM 570 O O . GLY A 1 71 ? -38.034 13.588 22.231 1.00 38.44 71 GLY A O 1
ATOM 571 N N . GLN A 1 72 ? -39.477 14.596 23.621 1.00 48.34 72 GLN A N 1
ATOM 572 C CA . GLN A 1 72 ? -38.501 15.429 24.334 1.00 48.34 72 GLN A CA 1
ATOM 573 C C . GLN A 1 72 ? -37.267 14.612 24.759 1.00 48.34 72 GLN A C 1
ATOM 575 O O . GLN A 1 72 ? -37.358 13.760 25.637 1.00 48.34 72 GLN A O 1
ATOM 580 N N . VAL A 1 73 ? -36.110 14.879 24.147 1.00 43.31 73 VAL A N 1
ATOM 581 C CA . VAL A 1 73 ? -34.819 14.359 24.612 1.00 43.31 73 VAL A CA 1
ATOM 582 C C . VAL A 1 73 ? -34.143 15.507 25.362 1.00 43.31 73 VAL A C 1
ATOM 584 O O . VAL A 1 73 ? -33.990 16.583 24.772 1.00 43.31 73 VAL A O 1
ATOM 587 N N . PRO A 1 74 ? -33.775 15.342 26.648 1.00 43.38 74 PRO A N 1
ATOM 588 C CA . PRO A 1 74 ? -32.967 16.323 27.361 1.00 43.38 74 PRO A CA 1
ATOM 589 C C . PRO A 1 74 ? -31.741 16.649 26.516 1.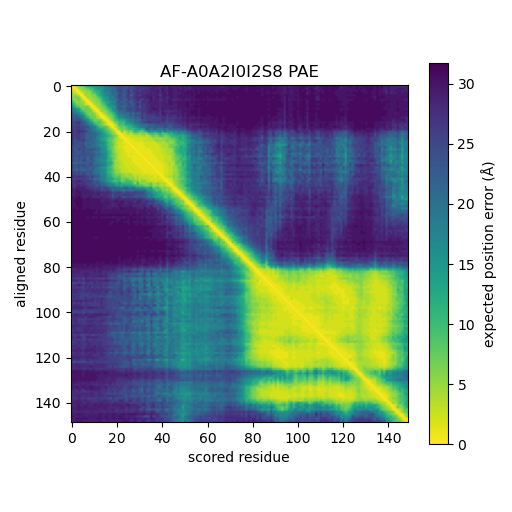00 43.38 74 PRO A C 1
ATOM 591 O O . PRO A 1 74 ? -31.206 15.764 25.852 1.00 43.38 74 PRO A O 1
ATOM 594 N N . ARG A 1 75 ? -31.303 17.908 26.529 1.00 44.03 75 ARG A N 1
ATOM 595 C CA . ARG A 1 75 ? -30.024 18.341 25.963 1.00 44.03 75 ARG A CA 1
ATOM 596 C C . ARG A 1 75 ? -28.913 17.518 26.620 1.00 44.03 75 ARG A C 1
ATOM 598 O O . ARG A 1 75 ? -28.376 17.920 27.644 1.00 44.03 75 ARG A O 1
ATOM 605 N N . LEU A 1 76 ? -28.632 16.340 26.069 1.00 47.59 76 LEU A N 1
ATOM 606 C CA . LEU A 1 76 ? -27.481 15.545 26.435 1.00 47.59 76 LEU A CA 1
ATOM 607 C C . LEU A 1 76 ? -26.300 16.366 25.961 1.00 47.59 76 LEU A C 1
ATOM 609 O O . LEU A 1 76 ? -26.175 16.670 24.771 1.00 47.59 76 LEU A O 1
ATOM 613 N N . GLU A 1 77 ? -25.500 16.807 26.923 1.00 50.03 77 GLU A N 1
ATOM 614 C CA . GLU A 1 77 ? -24.162 17.277 26.645 1.00 50.03 77 GLU A CA 1
ATOM 615 C C . GLU A 1 77 ? -23.547 16.297 25.652 1.00 50.03 77 GLU A C 1
ATOM 617 O O . GLU A 1 77 ? -23.551 15.085 25.879 1.00 50.03 77 GLU A O 1
ATOM 622 N N . ILE A 1 78 ? -23.092 16.813 24.510 1.00 57.34 78 ILE A N 1
ATOM 623 C CA . ILE A 1 78 ? -22.182 16.065 23.656 1.00 57.34 78 ILE A CA 1
ATOM 624 C C . ILE A 1 78 ? -20.899 16.008 24.478 1.00 57.34 78 ILE A C 1
ATOM 626 O O . ILE A 1 78 ? -19.989 16.818 24.288 1.00 57.34 78 ILE A O 1
ATOM 630 N N . ASP A 1 79 ? -20.880 15.111 25.465 1.00 61.09 79 ASP A N 1
ATOM 631 C CA . ASP A 1 79 ? -19.654 14.646 26.064 1.00 61.09 79 ASP A CA 1
ATOM 632 C C . ASP A 1 79 ? -18.828 14.202 24.870 1.00 61.09 79 ASP A C 1
ATOM 634 O O . ASP A 1 79 ? -19.291 13.438 24.015 1.00 61.09 79 ASP A O 1
ATOM 638 N N . LYS A 1 80 ? -17.694 14.870 24.701 1.00 66.00 80 LYS A N 1
ATOM 639 C CA . LYS A 1 80 ? -16.890 14.817 23.489 1.00 66.00 80 LYS A CA 1
ATOM 640 C C . LYS A 1 80 ? -16.247 13.441 23.498 1.00 66.00 80 LYS A C 1
ATOM 642 O O . LYS A 1 80 ? -15.126 13.286 23.983 1.00 66.00 80 LYS A O 1
ATOM 647 N N . GLU A 1 81 ? -17.018 12.444 23.067 1.00 74.81 81 GLU A N 1
ATOM 648 C CA . GLU A 1 81 ? -16.686 11.039 23.215 1.00 74.81 81 GLU A CA 1
ATOM 649 C C . GLU A 1 81 ? -15.314 10.854 22.583 1.00 74.81 81 GLU A C 1
ATOM 651 O O . GLU A 1 81 ? -15.089 11.179 21.412 1.00 74.81 81 GLU A O 1
ATOM 656 N N . LYS A 1 82 ? -14.339 10.479 23.413 1.00 85.44 82 LYS A N 1
ATOM 657 C CA . LYS A 1 82 ? -12.942 10.480 22.993 1.00 85.44 82 LYS A CA 1
ATOM 658 C C . LYS A 1 82 ? -12.801 9.497 21.838 1.00 85.44 82 LYS A C 1
ATOM 660 O O . LYS A 1 82 ? -13.041 8.301 22.002 1.00 85.44 82 LYS A O 1
ATOM 665 N N . THR A 1 83 ? -12.381 9.991 20.677 1.00 87.69 83 THR A N 1
ATOM 666 C CA . THR A 1 83 ? -12.171 9.154 19.498 1.00 87.69 83 THR A CA 1
ATOM 667 C C . THR A 1 83 ? -11.103 8.098 19.790 1.00 87.69 83 THR A C 1
ATOM 669 O O . THR A 1 83 ? -9.910 8.387 19.824 1.00 87.69 83 THR A O 1
ATOM 672 N N . GLY A 1 84 ? -11.538 6.861 20.033 1.00 88.12 84 GLY A N 1
ATOM 673 C CA . GLY A 1 84 ? -10.677 5.684 20.159 1.00 88.12 84 GLY A CA 1
ATOM 674 C C . GLY A 1 84 ? -10.386 4.980 18.828 1.00 88.12 84 GLY A C 1
ATOM 675 O O . GLY A 1 84 ? -10.963 5.297 17.788 1.00 88.12 84 GLY A O 1
ATOM 676 N N . LEU A 1 85 ? -9.523 3.961 18.881 1.00 88.56 85 LEU A N 1
ATOM 677 C CA . LEU A 1 85 ? -9.117 3.157 17.718 1.00 88.56 85 LEU A CA 1
ATOM 678 C C . LEU A 1 85 ? -10.279 2.393 17.065 1.00 88.56 85 LEU A C 1
ATOM 680 O O . LEU A 1 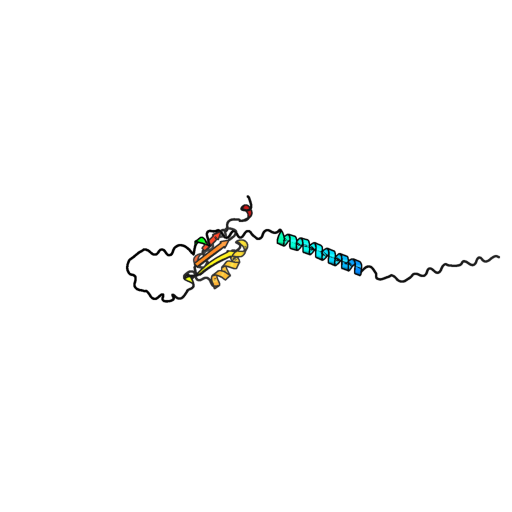85 ? -10.242 2.164 15.859 1.00 88.56 85 LEU A O 1
ATOM 684 N N . GLN A 1 86 ? -11.334 2.056 17.816 1.00 89.88 86 GLN A N 1
ATOM 685 C CA . GLN A 1 86 ? -12.502 1.360 17.264 1.00 89.88 86 GLN A CA 1
ATOM 686 C C . GLN A 1 86 ? -13.338 2.201 16.283 1.00 89.88 86 GLN A C 1
ATOM 688 O O . GLN A 1 86 ? -14.185 1.641 15.577 1.00 89.88 86 GLN A O 1
ATOM 693 N N . HIS A 1 87 ? -13.120 3.521 16.256 1.00 90.88 87 HIS A N 1
ATOM 694 C CA . HIS A 1 87 ? -13.755 4.448 15.317 1.00 90.88 87 HIS A CA 1
ATOM 695 C C . HIS A 1 87 ? -12.989 4.556 13.989 1.00 90.88 87 HIS A C 1
ATOM 697 O O . HIS A 1 87 ? -13.477 5.192 13.060 1.00 90.88 87 HIS A O 1
ATOM 703 N N . LEU A 1 88 ? -11.805 3.936 13.883 1.00 92.00 88 LEU A N 1
ATOM 704 C CA . LEU A 1 88 ? -10.988 3.913 12.672 1.00 92.00 88 LEU A CA 1
ATOM 705 C C . LEU A 1 88 ? -11.105 2.558 11.966 1.00 92.00 88 LEU A C 1
ATOM 707 O O . LEU A 1 88 ? -11.086 1.501 12.602 1.00 92.00 88 LEU A O 1
ATOM 711 N N . VAL A 1 89 ? -11.188 2.596 10.634 1.00 92.19 89 VAL A N 1
ATOM 712 C CA . VAL A 1 89 ? -11.185 1.402 9.781 1.00 92.19 89 VAL A CA 1
ATOM 713 C C . VAL A 1 89 ? -9.967 1.443 8.867 1.00 92.19 89 VAL A C 1
ATOM 715 O O . VAL A 1 89 ? -9.796 2.376 8.087 1.00 92.19 89 VAL A O 1
ATOM 718 N N . PHE A 1 90 ? -9.121 0.419 8.956 1.00 94.38 90 PHE A N 1
ATOM 719 C CA . PHE A 1 90 ? -7.907 0.306 8.153 1.00 94.38 90 PHE A CA 1
ATOM 720 C C . PHE A 1 90 ? -8.172 -0.487 6.880 1.00 94.38 90 PHE A C 1
ATOM 722 O O . PHE A 1 90 ? -8.528 -1.664 6.940 1.00 94.38 90 PHE A O 1
ATOM 729 N N . GLY A 1 91 ? -7.957 0.146 5.731 1.00 94.44 91 GLY A N 1
ATOM 730 C CA . GLY A 1 91 ? -7.947 -0.539 4.450 1.00 94.44 91 GLY A CA 1
ATOM 731 C C . GLY A 1 91 ? -6.528 -0.768 3.941 1.00 94.44 91 GLY A C 1
ATOM 732 O O . GLY A 1 91 ? -5.808 0.192 3.689 1.00 94.44 91 GLY A O 1
ATOM 733 N N . ILE A 1 92 ? -6.114 -2.028 3.799 1.00 93.38 92 ILE A N 1
ATOM 734 C CA . ILE A 1 92 ? -4.745 -2.395 3.410 1.00 93.38 92 ILE A CA 1
ATOM 735 C C . ILE A 1 92 ? -4.787 -3.118 2.066 1.00 93.38 92 ILE A C 1
ATOM 737 O O . ILE A 1 92 ? -5.394 -4.174 1.953 1.00 93.38 92 ILE A O 1
ATOM 741 N N . ALA A 1 93 ? -4.106 -2.602 1.047 1.00 93.06 93 ALA A N 1
ATOM 742 C CA . ALA A 1 93 ? -3.893 -3.333 -0.201 1.00 93.06 93 ALA A CA 1
ATOM 743 C C . ALA A 1 93 ? -2.526 -4.031 -0.170 1.00 93.06 93 ALA A C 1
ATOM 745 O O . ALA A 1 93 ? -1.510 -3.416 0.167 1.00 93.06 93 ALA A O 1
ATOM 746 N N . ALA A 1 94 ? -2.479 -5.316 -0.515 1.00 92.25 94 ALA A N 1
ATOM 747 C CA . ALA A 1 94 ? -1.243 -6.090 -0.557 1.00 92.25 94 ALA A CA 1
ATOM 748 C C . ALA A 1 94 ? -1.236 -7.086 -1.724 1.00 92.25 94 ALA A C 1
ATOM 750 O O . ALA A 1 94 ? -2.274 -7.455 -2.259 1.00 92.25 94 ALA A O 1
ATOM 751 N N . SER A 1 95 ? -0.046 -7.544 -2.118 1.00 92.44 95 SER A N 1
ATOM 752 C CA . SER A 1 95 ? 0.080 -8.647 -3.076 1.00 92.44 95 SER A CA 1
ATOM 753 C C . SER A 1 95 ? 0.129 -9.982 -2.342 1.00 92.44 95 SER A C 1
ATOM 755 O O . SER A 1 95 ? 0.901 -10.157 -1.393 1.00 92.44 95 SER A O 1
ATOM 757 N N . SER A 1 96 ? -0.644 -10.939 -2.838 1.00 92.81 96 SER A N 1
ATOM 758 C CA . SER A 1 96 ? -0.672 -12.347 -2.441 1.00 92.81 96 SER A CA 1
ATOM 759 C C . SER A 1 96 ? 0.718 -12.973 -2.415 1.00 92.81 96 SER A C 1
ATOM 761 O O . SER A 1 96 ? 1.053 -13.676 -1.466 1.00 92.81 96 SER A O 1
ATOM 763 N N . ARG A 1 97 ? 1.572 -12.650 -3.397 1.00 93.50 97 ARG A N 1
ATOM 764 C CA . ARG A 1 97 ? 2.935 -13.198 -3.525 1.00 93.50 97 ARG A CA 1
ATOM 765 C C . ARG A 1 97 ? 3.839 -12.854 -2.343 1.00 93.50 97 ARG A C 1
ATOM 767 O O . ARG A 1 97 ? 4.760 -13.600 -2.032 1.00 93.50 97 ARG A O 1
ATOM 774 N N . LEU A 1 98 ? 3.605 -11.707 -1.709 1.00 92.88 98 LEU A N 1
ATOM 775 C CA . LEU A 1 98 ? 4.401 -11.217 -0.581 1.00 92.88 98 LEU A CA 1
ATOM 776 C C . LEU A 1 98 ? 3.681 -11.394 0.759 1.00 92.88 98 LEU A C 1
ATOM 778 O O . LEU A 1 98 ? 4.267 -11.095 1.803 1.00 92.88 98 LEU A O 1
ATOM 782 N N . TRP A 1 99 ? 2.428 -11.856 0.740 1.00 92.62 99 TRP A N 1
ATOM 783 C CA . TRP A 1 99 ? 1.567 -11.916 1.916 1.00 92.62 99 TRP A CA 1
ATOM 784 C C . TRP A 1 99 ? 2.174 -12.755 3.035 1.00 92.62 99 TRP A C 1
ATOM 786 O O . TRP A 1 99 ? 2.198 -12.307 4.179 1.00 92.62 99 TRP A O 1
ATOM 796 N N . ASP A 1 100 ? 2.758 -13.907 2.700 1.00 90.81 100 ASP A N 1
ATOM 797 C CA . ASP A 1 100 ? 3.336 -14.821 3.688 1.00 90.81 100 ASP A CA 1
ATOM 798 C C . ASP A 1 100 ? 4.433 -14.172 4.540 1.00 90.81 100 ASP A C 1
ATOM 800 O O . ASP A 1 100 ? 4.541 -14.484 5.723 1.00 90.81 100 ASP A O 1
ATOM 804 N N . ARG A 1 101 ? 5.200 -13.228 3.975 1.00 91.31 101 ARG A N 1
ATOM 805 C CA . ARG A 1 101 ? 6.204 -12.458 4.728 1.00 91.31 101 ARG A CA 1
ATOM 806 C C . ARG A 1 101 ? 5.612 -11.200 5.359 1.00 91.31 101 ARG A C 1
ATOM 808 O O . ARG A 1 101 ? 5.919 -10.879 6.501 1.00 91.31 101 ARG A O 1
ATOM 815 N N . ARG A 1 102 ? 4.767 -10.466 4.627 1.00 92.25 102 ARG A N 1
ATOM 816 C CA . ARG A 1 102 ? 4.247 -9.159 5.071 1.00 92.25 102 ARG A CA 1
ATOM 817 C C . ARG A 1 102 ? 3.221 -9.258 6.196 1.00 92.25 102 ARG A C 1
ATOM 819 O O . ARG A 1 102 ? 3.118 -8.318 6.981 1.00 92.25 102 ARG A O 1
ATOM 826 N N . LYS A 1 103 ? 2.492 -10.373 6.302 1.00 91.94 103 LYS A N 1
ATOM 827 C CA . LYS A 1 103 ? 1.506 -10.583 7.371 1.00 91.94 103 LYS A CA 1
ATOM 828 C C . LYS A 1 103 ? 2.135 -10.491 8.766 1.00 91.94 103 LYS A C 1
ATOM 830 O O . LYS A 1 103 ? 1.480 -10.006 9.680 1.00 91.94 103 LYS A O 1
ATOM 835 N N . GLU A 1 104 ? 3.404 -10.876 8.922 1.00 92.69 104 GLU A N 1
ATOM 836 C CA . GLU A 1 104 ? 4.104 -10.809 10.211 1.00 92.69 104 GLU A CA 1
ATOM 837 C C . GLU A 1 104 ? 4.260 -9.366 10.705 1.00 92.69 104 GLU A C 1
ATOM 839 O O . GLU A 1 104 ? 4.094 -9.106 11.891 1.00 92.69 104 GLU A O 1
ATOM 844 N N . TYR A 1 105 ? 4.459 -8.397 9.804 1.00 93.19 105 TYR A N 1
ATOM 845 C CA . TYR A 1 105 ? 4.504 -6.982 10.188 1.00 93.19 105 TYR A CA 1
ATOM 846 C C . TYR A 1 105 ? 3.154 -6.465 10.671 1.00 93.19 105 TYR A C 1
ATOM 848 O O . TYR A 1 105 ? 3.099 -5.636 11.573 1.00 93.19 105 TYR A O 1
ATOM 856 N N . ILE A 1 106 ? 2.062 -6.961 10.087 1.00 93.25 106 ILE A N 1
ATOM 857 C CA . ILE A 1 106 ? 0.710 -6.576 10.498 1.00 93.25 106 ILE A CA 1
ATOM 858 C C . ILE A 1 106 ? 0.434 -7.078 11.915 1.00 93.25 106 ILE A C 1
ATOM 860 O O . ILE A 1 106 ? -0.085 -6.323 12.732 1.00 93.25 106 ILE A O 1
ATOM 864 N N . LYS A 1 107 ? 0.867 -8.299 12.248 1.00 92.50 107 LYS A N 1
ATOM 865 C CA . LYS A 1 107 ? 0.713 -8.864 13.598 1.00 92.50 107 LYS A CA 1
ATOM 866 C C . LYS A 1 107 ? 1.371 -8.017 14.696 1.00 92.50 107 LYS A C 1
ATOM 868 O O . LYS A 1 107 ? 0.911 -8.064 15.829 1.00 92.50 107 LYS A O 1
ATOM 873 N N . LEU A 1 108 ? 2.413 -7.240 14.381 1.00 93.62 108 LEU A N 1
ATOM 874 C CA . LEU A 1 108 ? 3.118 -6.413 15.372 1.00 93.62 108 LEU A CA 1
ATOM 875 C C . LEU A 1 108 ? 2.256 -5.274 15.929 1.00 93.62 108 LEU A C 1
ATOM 877 O O . LEU A 1 108 ? 2.426 -4.886 17.082 1.00 93.62 108 LEU A O 1
ATOM 881 N N . TRP A 1 109 ? 1.355 -4.719 15.118 1.00 92.31 109 TRP A N 1
ATOM 882 C CA . TRP A 1 109 ? 0.558 -3.548 15.498 1.00 92.31 109 TRP A CA 1
ATOM 883 C C . TRP A 1 109 ? -0.949 -3.813 15.509 1.00 92.31 109 TRP A C 1
ATOM 885 O O . TRP A 1 109 ? -1.698 -3.055 16.131 1.00 92.31 109 TRP A O 1
ATOM 895 N N . TRP A 1 110 ? -1.405 -4.879 14.850 1.00 93.44 110 TRP A N 1
ATOM 896 C CA . TRP A 1 110 ? -2.816 -5.215 14.751 1.00 93.44 110 TRP A CA 1
ATOM 897 C C . TRP A 1 110 ? -3.390 -5.696 16.085 1.00 93.44 110 TRP A C 1
ATOM 899 O O . TRP A 1 110 ? -2.918 -6.666 16.677 1.00 93.44 110 TRP A O 1
ATOM 909 N N . LYS A 1 111 ? -4.464 -5.041 16.539 1.00 92.62 111 LYS A N 1
ATOM 910 C CA . LYS A 1 111 ? -5.191 -5.404 17.763 1.00 92.62 111 LYS A CA 1
ATOM 911 C C . LYS A 1 111 ? -6.626 -5.815 17.416 1.00 92.62 111 LYS A C 1
ATOM 913 O O . LYS A 1 111 ? -7.478 -4.934 17.306 1.00 92.62 111 LYS A O 1
ATOM 918 N N . PRO A 1 112 ? -6.943 -7.118 17.297 1.00 88.69 112 PRO A N 1
ATOM 919 C CA . PRO A 1 112 ? -8.229 -7.584 16.762 1.00 88.69 112 PRO A CA 1
ATOM 920 C C . PRO A 1 112 ? -9.455 -7.144 17.579 1.00 88.69 112 PRO A C 1
ATOM 922 O O . PRO A 1 112 ? -10.547 -7.052 17.033 1.00 88.69 112 PRO A O 1
ATOM 925 N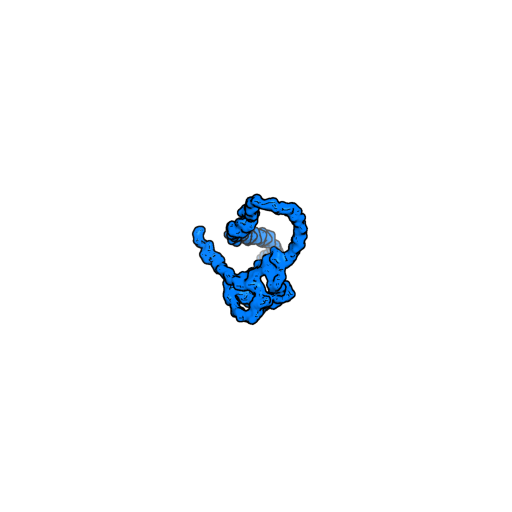 N . GLN A 1 113 ? -9.291 -6.852 18.873 1.00 90.38 113 GLN A N 1
ATOM 926 C CA . GLN A 1 113 ? -10.377 -6.375 19.741 1.00 90.38 113 GLN A CA 1
ATOM 927 C C . GLN A 1 113 ? -10.610 -4.858 19.667 1.00 90.38 113 GLN A C 1
ATOM 929 O O . GLN A 1 113 ? -11.689 -4.389 20.015 1.00 90.38 113 GLN A O 1
ATOM 934 N N . HIS A 1 114 ? -9.614 -4.085 19.225 1.00 91.12 114 HIS A N 1
ATOM 935 C CA . HIS A 1 114 ? -9.647 -2.617 19.262 1.00 91.12 114 HIS A CA 1
ATOM 936 C C . HIS A 1 114 ? -9.614 -1.968 17.877 1.00 91.12 114 HIS A C 1
ATOM 938 O O . HIS A 1 114 ? -9.848 -0.768 17.765 1.00 91.12 114 HIS A O 1
ATOM 944 N N . MET A 1 115 ? -9.300 -2.734 16.833 1.00 93.38 115 MET A N 1
ATOM 945 C CA . MET A 1 115 ? -9.132 -2.245 15.469 1.00 93.38 115 MET A CA 1
ATOM 946 C C . MET A 1 115 ? -10.073 -2.970 14.514 1.00 93.38 115 MET A C 1
ATOM 948 O O . MET A 1 115 ? -10.337 -4.164 14.652 1.00 93.38 115 MET A O 1
ATOM 952 N N . LYS A 1 116 ? -10.552 -2.238 13.509 1.00 92.88 116 LYS A N 1
ATOM 953 C CA . LYS A 1 116 ? -11.372 -2.763 12.414 1.00 92.88 116 LYS A CA 1
ATOM 954 C C . LYS A 1 116 ? -10.649 -2.522 11.102 1.00 92.88 116 LYS A C 1
ATOM 956 O O . LYS A 1 116 ? -9.982 -1.504 10.936 1.00 92.88 116 LYS A O 1
ATOM 961 N N . GLY A 1 117 ? -10.717 -3.476 10.183 1.00 92.44 117 GLY A N 1
ATOM 962 C CA . GLY A 1 117 ? -9.924 -3.374 8.970 1.00 92.44 117 GLY A CA 1
ATOM 963 C C . GLY A 1 117 ? -9.991 -4.594 8.078 1.00 92.44 117 GLY A C 1
ATOM 964 O O . GLY A 1 117 ? -10.365 -5.694 8.501 1.00 92.44 117 GLY A O 1
ATOM 965 N N . ILE A 1 118 ? -9.636 -4.345 6.826 1.00 93.44 118 ILE A N 1
ATOM 966 C CA . ILE A 1 118 ? -9.736 -5.280 5.720 1.00 93.44 118 ILE A CA 1
ATOM 967 C C . ILE A 1 118 ? -8.447 -5.195 4.905 1.00 93.44 118 ILE A C 1
ATOM 969 O O . ILE A 1 118 ? -7.931 -4.108 4.635 1.00 93.44 118 ILE A O 1
ATOM 973 N N . VAL A 1 119 ? -7.933 -6.356 4.518 1.00 93.88 119 VAL A N 1
ATOM 974 C CA . VAL A 1 119 ? -6.808 -6.512 3.606 1.00 93.88 119 VAL A CA 1
ATOM 975 C C . VAL A 1 119 ? -7.329 -7.010 2.265 1.00 93.88 119 VAL A C 1
ATOM 977 O O . VAL A 1 119 ? -7.926 -8.080 2.208 1.00 93.88 119 VAL A O 1
ATOM 980 N N . TRP A 1 120 ? -7.070 -6.279 1.186 1.00 93.88 120 TRP A N 1
ATOM 981 C CA . TRP A 1 120 ? -7.333 -6.727 -0.180 1.00 93.88 120 TRP A CA 1
ATOM 982 C C . TRP A 1 120 ? -6.074 -7.328 -0.797 1.00 93.88 120 TRP A C 1
ATOM 984 O O . TRP A 1 120 ? -5.022 -6.685 -0.811 1.00 93.88 120 TRP A O 1
ATOM 994 N N . LEU A 1 121 ? -6.197 -8.546 -1.323 1.00 93.25 121 LEU A N 1
ATOM 995 C CA . LEU A 1 121 ? -5.162 -9.237 -2.085 1.00 93.25 121 LEU A CA 1
ATOM 996 C C . LEU A 1 121 ? -5.554 -9.404 -3.547 1.00 93.25 121 LEU A C 1
ATOM 998 O O . LEU A 1 121 ? -6.699 -9.692 -3.857 1.00 93.25 121 LEU A O 1
ATOM 1002 N N . ASP A 1 122 ? -4.576 -9.330 -4.438 1.00 92.06 122 ASP A N 1
ATOM 1003 C CA . ASP A 1 122 ? -4.717 -9.642 -5.867 1.00 92.06 122 ASP A CA 1
ATOM 1004 C C . ASP A 1 122 ? -5.173 -11.093 -6.153 1.00 92.06 122 ASP A C 1
ATOM 1006 O O . ASP A 1 122 ? -5.938 -11.324 -7.087 1.00 92.06 122 ASP A O 1
ATOM 1010 N N . LEU A 1 123 ? -4.734 -12.076 -5.359 1.00 91.31 123 LEU A N 1
ATOM 1011 C CA . LEU A 1 123 ? -5.060 -13.501 -5.516 1.00 91.31 123 LEU A CA 1
ATOM 1012 C C . LEU A 1 123 ? -5.314 -14.182 -4.159 1.00 91.31 123 LEU A C 1
ATOM 1014 O O . LEU A 1 123 ? -4.807 -13.724 -3.130 1.00 91.31 123 LEU A O 1
ATOM 1018 N N . PRO A 1 124 ? -6.061 -15.304 -4.130 1.00 90.56 124 PRO A N 1
ATOM 1019 C CA . PRO A 1 124 ? -6.263 -16.073 -2.907 1.00 90.56 124 PRO A CA 1
ATOM 1020 C C . PRO A 1 124 ? -4.947 -16.656 -2.384 1.00 90.56 124 PRO A C 1
ATOM 1022 O O . PRO A 1 124 ? -4.168 -17.245 -3.132 1.00 90.56 124 PRO A O 1
ATOM 1025 N N . VAL A 1 125 ? -4.724 -16.534 -1.073 1.00 89.69 125 VAL A N 1
ATOM 1026 C CA . VAL A 1 125 ? -3.565 -17.120 -0.382 1.00 89.69 125 VAL A CA 1
ATOM 1027 C C . VAL A 1 125 ? -4.021 -18.241 0.543 1.00 89.69 125 VAL A C 1
ATOM 1029 O O . VAL A 1 125 ? -5.142 -18.224 1.061 1.00 89.69 125 VAL A O 1
ATOM 1032 N N . LYS A 1 126 ? -3.149 -19.237 0.745 1.00 85.31 126 LYS A N 1
ATOM 1033 C CA . LYS A 1 126 ? -3.413 -20.361 1.642 1.00 85.31 126 LYS A CA 1
ATOM 1034 C C . LYS A 1 126 ? -3.762 -19.857 3.029 1.00 85.31 126 LYS A C 1
ATOM 1036 O O . LYS A 1 126 ? -3.103 -18.993 3.612 1.00 85.31 126 LYS A O 1
ATOM 1041 N N . ASN A 1 127 ? -4.833 -20.429 3.544 1.00 68.69 127 ASN A N 1
ATOM 1042 C CA . ASN A 1 127 ? -5.371 -19.999 4.798 1.00 68.69 127 ASN A CA 1
ATOM 1043 C C . ASN A 1 127 ? -4.597 -20.618 5.962 1.00 68.69 127 ASN A C 1
ATOM 1045 O O . ASN A 1 127 ? -4.788 -21.786 6.291 1.00 68.69 127 ASN A O 1
ATOM 1049 N N . ASN A 1 128 ? -3.731 -19.819 6.571 1.00 67.31 128 ASN A N 1
ATOM 1050 C CA . ASN A 1 128 ? -2.954 -20.223 7.734 1.00 67.31 128 ASN A CA 1
ATOM 1051 C C . ASN A 1 128 ? -3.782 -20.025 9.020 1.00 67.31 128 ASN A C 1
ATOM 1053 O O . ASN A 1 128 ? -4.699 -19.202 9.067 1.00 67.31 128 ASN A O 1
ATOM 1057 N N . THR A 1 129 ? -3.443 -20.750 10.085 1.00 68.69 129 THR A N 1
ATOM 1058 C CA . THR A 1 129 ? -4.077 -20.696 11.422 1.00 68.69 129 THR A CA 1
ATOM 1059 C C . THR A 1 129 ? -4.096 -19.299 12.066 1.00 68.69 129 THR A C 1
ATOM 1061 O O . THR A 1 129 ? -4.853 -19.056 13.002 1.00 68.69 129 THR A O 1
ATOM 1064 N N . ASP A 1 130 ? -3.347 -18.348 11.508 1.00 71.94 130 ASP A N 1
ATOM 1065 C CA . ASP A 1 130 ? -3.186 -16.964 11.966 1.00 71.94 130 ASP A CA 1
ATOM 1066 C C . ASP A 1 130 ? -4.411 -16.051 11.772 1.00 71.94 130 ASP A C 1
ATOM 1068 O O . ASP A 1 130 ? -4.329 -14.859 12.069 1.00 71.94 130 ASP A O 1
ATOM 1072 N N . ARG A 1 131 ? -5.554 -16.557 11.282 1.00 71.69 131 ARG A N 1
ATOM 1073 C CA . ARG A 1 131 ? -6.751 -15.738 10.988 1.00 71.69 131 ARG A CA 1
ATOM 1074 C C . ARG A 1 131 ? -7.201 -14.836 12.141 1.00 71.69 131 ARG A C 1
ATOM 1076 O O . ARG A 1 131 ? -7.773 -13.786 11.891 1.00 71.69 131 ARG A O 1
ATOM 1083 N N . ARG A 1 132 ? -6.967 -15.243 13.393 1.00 77.88 132 ARG A N 1
ATOM 1084 C CA . ARG A 1 132 ? -7.367 -14.469 14.584 1.00 77.88 132 ARG A CA 1
ATOM 1085 C C . ARG A 1 132 ? -6.466 -13.261 14.859 1.00 77.88 132 ARG A C 1
ATOM 1087 O O . ARG A 1 132 ? -6.892 -12.343 15.549 1.00 77.88 132 ARG A O 1
ATOM 1094 N N . LEU A 1 133 ? -5.237 -13.270 14.342 1.00 86.31 133 LEU A N 1
ATOM 1095 C CA . LEU A 1 133 ? -4.219 -12.237 14.571 1.00 86.31 133 LEU A CA 1
ATOM 1096 C C . LEU A 1 133 ? -4.105 -11.250 13.406 1.00 86.31 133 LEU A C 1
ATOM 1098 O O . LEU A 1 133 ? -3.254 -10.366 13.431 1.00 86.31 133 LEU A O 1
ATOM 1102 N N . LEU A 1 134 ? -4.930 -11.413 12.374 1.00 90.12 134 LEU A N 1
ATOM 1103 C CA . LEU A 1 134 ? -4.879 -10.624 11.153 1.00 90.12 134 LEU A CA 1
ATOM 1104 C C . LEU A 1 134 ? -6.241 -9.963 10.896 1.00 90.12 134 LEU A C 1
ATOM 1106 O O . LEU A 1 134 ? -7.268 -10.476 11.351 1.00 90.12 134 LEU A O 1
ATOM 1110 N N . PRO A 1 135 ? -6.275 -8.829 10.177 1.00 90.31 135 PRO A N 1
ATOM 1111 C CA . PRO A 1 135 ? -7.523 -8.265 9.684 1.00 90.31 135 PRO A CA 1
ATOM 1112 C C . PRO A 1 135 ? -8.192 -9.203 8.670 1.00 90.31 135 PRO A C 1
ATOM 1114 O O . PRO A 1 135 ? -7.585 -10.155 8.172 1.00 90.31 135 PRO A O 1
ATOM 1117 N N . GLN A 1 136 ? -9.453 -8.919 8.341 1.00 89.88 136 GLN A N 1
ATOM 1118 C CA . GLN A 1 136 ? -10.200 -9.728 7.376 1.00 89.88 136 GLN A CA 1
ATOM 1119 C C . GLN A 1 136 ? -9.547 -9.674 5.995 1.00 89.88 136 GLN A C 1
ATOM 1121 O O . GLN A 1 136 ? -9.088 -8.619 5.572 1.00 89.88 136 GLN A O 1
ATOM 1126 N N . LEU A 1 137 ? -9.531 -10.801 5.286 1.00 91.44 137 LEU A N 1
ATOM 1127 C CA . LEU A 1 137 ? -8.908 -10.916 3.972 1.00 91.44 137 LEU A CA 1
ATOM 1128 C C . LEU A 1 137 ? -9.969 -10.957 2.874 1.00 91.44 137 LEU A C 1
ATOM 1130 O O . LEU A 1 137 ? -10.830 -11.835 2.891 1.00 91.44 137 LEU A O 1
ATOM 1134 N N . LEU A 1 138 ? -9.864 -10.053 1.906 1.00 90.88 138 LEU A N 1
ATOM 1135 C CA . LEU A 1 138 ? -10.672 -10.008 0.692 1.00 90.88 138 LEU A CA 1
ATOM 1136 C C . LEU A 1 138 ? -9.777 -10.114 -0.542 1.00 90.88 138 LEU A C 1
ATOM 1138 O O . LEU A 1 138 ? -8.593 -9.787 -0.497 1.00 90.88 138 LEU A O 1
ATOM 1142 N N . ILE A 1 139 ? -10.354 -10.560 -1.655 1.00 91.12 139 ILE A N 1
ATOM 1143 C CA . ILE A 1 139 ? -9.664 -10.623 -2.944 1.00 91.12 139 ILE A CA 1
ATOM 1144 C C . ILE A 1 139 ? -10.128 -9.445 -3.796 1.00 91.12 139 ILE A C 1
ATOM 1146 O O . ILE A 1 139 ? -11.328 -9.247 -3.980 1.00 91.12 139 ILE A O 1
ATOM 1150 N N . SER A 1 140 ? -9.189 -8.638 -4.286 1.00 85.19 140 SER A N 1
ATOM 1151 C CA . SER A 1 140 ? -9.473 -7.560 -5.228 1.00 85.19 140 SER A CA 1
ATOM 1152 C C . SER A 1 140 ? -9.811 -8.162 -6.585 1.00 85.19 140 SER A C 1
ATOM 1154 O O . SER A 1 140 ? -9.073 -8.996 -7.109 1.00 85.19 140 SER A O 1
ATOM 1156 N N . THR A 1 141 ? -10.911 -7.714 -7.175 1.00 80.81 141 THR A N 1
ATOM 1157 C CA . THR A 1 141 ? -11.265 -8.103 -8.541 1.00 80.81 141 THR A CA 1
ATOM 1158 C C . THR A 1 141 ? -10.258 -7.502 -9.526 1.00 80.81 141 THR A C 1
ATOM 1160 O O . THR A 1 141 ? -9.782 -6.385 -9.323 1.00 80.81 141 THR A O 1
ATOM 1163 N N . ASN A 1 142 ? -9.891 -8.255 -10.568 1.00 70.81 142 ASN A N 1
ATOM 1164 C CA . ASN A 1 142 ? -8.916 -7.814 -11.565 1.00 70.81 142 ASN A CA 1
ATOM 1165 C C . ASN A 1 142 ? -9.450 -6.599 -12.342 1.00 70.81 142 ASN A C 1
ATOM 1167 O O . ASN A 1 142 ? -10.396 -6.729 -13.115 1.00 70.81 142 ASN A O 1
ATOM 1171 N N . THR A 1 143 ? -8.802 -5.447 -12.185 1.00 63.12 143 THR A N 1
ATOM 1172 C CA . THR A 1 143 ? -9.176 -4.189 -12.845 1.00 63.12 143 THR A CA 1
ATOM 1173 C C . THR A 1 143 ? -8.748 -4.114 -14.314 1.00 63.12 143 THR A C 1
ATOM 1175 O O . THR A 1 143 ? -9.120 -3.175 -15.013 1.00 63.12 143 THR A O 1
ATOM 1178 N N . SER A 1 144 ? -8.005 -5.101 -14.834 1.00 62.81 144 SER A N 1
ATOM 1179 C CA . SER A 1 144 ? -7.512 -5.090 -16.219 1.00 62.81 144 SER A CA 1
ATOM 1180 C C . SER A 1 144 ? -8.606 -5.300 -17.270 1.00 62.81 144 SER A C 1
ATOM 1182 O O . SER A 1 144 ? -8.332 -5.138 -18.456 1.00 62.81 144 SER A O 1
ATOM 1184 N N . ARG A 1 145 ? -9.810 -5.735 -16.872 1.00 56.16 145 ARG A N 1
ATOM 1185 C CA . ARG A 1 145 ? -10.910 -6.074 -17.794 1.00 56.16 145 ARG A CA 1
ATOM 1186 C C . ARG A 1 145 ? -12.001 -5.004 -17.891 1.00 56.16 145 ARG A C 1
ATOM 1188 O O . ARG A 1 145 ? -12.854 -5.125 -18.761 1.00 56.16 145 ARG A O 1
ATOM 1195 N N . ASP A 1 146 ? -11.925 -3.943 -17.088 1.00 55.28 146 ASP A N 1
ATOM 1196 C CA . ASP A 1 146 ? -12.983 -2.922 -17.006 1.00 55.28 146 ASP A CA 1
ATOM 1197 C C . ASP A 1 146 ? -12.718 -1.663 -17.854 1.00 55.28 146 ASP A C 1
ATOM 1199 O O . ASP A 1 146 ? -13.503 -0.714 -17.834 1.00 55.28 146 ASP A O 1
ATOM 1203 N N . CYS A 1 147 ? -11.657 -1.663 -1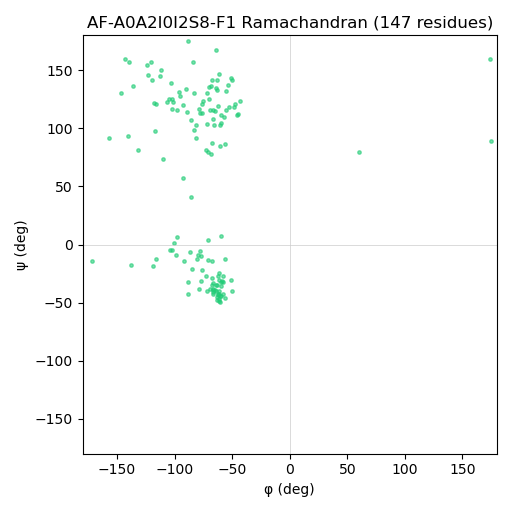8.666 1.00 45.31 147 CYS A N 1
ATOM 1204 C CA . CYS A 1 147 ? -11.431 -0.658 -19.708 1.00 45.31 147 CYS A CA 1
ATOM 1205 C C . CYS A 1 147 ? -11.996 -1.125 -21.059 1.00 45.31 147 CYS A C 1
ATOM 1207 O O . CYS A 1 147 ? -11.255 -1.233 -22.032 1.00 45.31 147 CYS A O 1
ATOM 1209 N N . ILE A 1 148 ? -13.294 -1.433 -21.125 1.00 47.12 148 ILE A N 1
ATOM 1210 C CA . ILE A 1 148 ? -14.023 -1.552 -22.397 1.00 47.12 148 ILE A CA 1
ATOM 1211 C C . ILE A 1 148 ? -15.417 -0.941 -22.226 1.00 47.12 148 ILE A C 1
ATOM 1213 O O . ILE A 1 148 ? -16.355 -1.622 -21.811 1.00 47.12 148 ILE A O 1
ATOM 1217 N N . LYS A 1 149 ? -15.546 0.342 -22.567 1.00 38.97 149 LYS A N 1
ATOM 1218 C CA . LYS A 1 149 ? -16.550 0.831 -23.521 1.00 38.97 149 LYS A CA 1
ATOM 1219 C C . LYS A 1 149 ? -16.257 2.269 -23.916 1.00 38.97 149 LYS A C 1
ATOM 1221 O O . LYS A 1 149 ? -15.975 3.068 -22.999 1.00 38.97 149 LYS A O 1
#

Secondary structure (DSSP, 8-state):
------PPP----------SHHHHHHHHHHHHHHHHHHHHHHHHHSPPP-----TTTGGGSSS-------S-------------GGG-EEEEEE-HHHHHHHHHHHHHH--TTT-EEEEEESS-----GGGGGS-EEEEPP-GGG----

Nearest PDB structures (foldseek):
  7zay-assembly1_B  TM=3.739E-01  e=7.056E-01  Homo sapiens
  6h4m-assembly3_P  TM=4.407E-01  e=1.694E+00  Staphylococcus aureus subsp. aureus N315
  6k2l-assembly1_A  TM=5.107E-01  e=4.350E+00  Aeromonas hydrophila
  8j2n-assembly2_B  TM=4.514E-01  e=6.971E+00  Mycobacterium tuberculosis H37Rv
  1kaq-assembly1_D  TM=3.569E-01  e=3.323E+00  Bacillus subtilis

Sequence (149 aa):
MVSHSMKIPITSSNPSSPFSLPKFIVWLFAFISIAYFFYSLKFAFSPPPCIRPSEDVLSFSILRPHQKTLGQVPRLEIDKEKTGLQHLVFGIAASSRLWDRRKEYIKLWWKPQHMKGIVWLDLPVKNNTDRRLLPQLLISTNTSRDCIK

Solvent-accessible surface area (backbone atoms only — not comparable to full-atom values): 10015 Å² total; per-residue (Å²): 140,86,83,84,83,80,84,79,84,82,79,82,78,75,79,87,76,90,83,57,60,72,61,52,51,54,50,49,52,50,51,52,51,51,53,48,49,54,50,49,43,51,61,73,68,39,72,71,81,83,74,69,72,62,77,70,67,69,64,75,70,85,87,73,84,81,75,78,84,88,70,95,70,76,89,68,74,79,66,77,72,74,88,52,58,68,82,44,73,47,79,43,82,48,53,40,93,49,37,86,66,52,52,59,63,46,46,77,75,54,44,74,91,47,46,45,43,41,33,34,17,69,46,92,64,86,87,60,92,59,61,76,55,47,65,49,79,45,68,45,77,79,71,87,72,74,85,76,132

Radius of gyration: 36.78 Å; Cα contacts (8 Å, |Δi|>4): 81; chains: 1; bounding box: 117×43×96 Å